Protein AF-A0A3D2F8Z1-F1 (afdb_monomer_lite)

Secondary structure (DSSP, 8-state):
-----HHHHHHTT---SS-----TT-S--

Sequence (29 aa):
MTSSKTILRALAGETLPTPPIWMMRQAGR

Radius of gyration: 11.71 Å; chains: 1; bounding box: 28×25×27 Å

Foldseek 3Di:
DDDDDLVVCVVVVDDDPDHDDDDVCPDDD

Structure (mmCIF, N/CA/C/O backbone):
data_AF-A0A3D2F8Z1-F1
#
_entry.id   AF-A0A3D2F8Z1-F1
#
loop_
_atom_site.group_PDB
_atom_site.id
_atom_site.type_symbol
_atom_site.label_atom_id
_atom_site.label_alt_id
_atom_site.label_comp_id
_atom_site.label_asym_id
_atom_site.label_entity_id
_atom_site.label_seq_id
_atom_site.pdbx_PDB_ins_code
_atom_site.Cartn_x
_atom_site.Cartn_y
_atom_site.Cartn_z
_atom_site.occupancy
_atom_site.B_iso_or_equiv
_atom_site.auth_seq_id
_atom_site.auth_comp_id
_atom_site.auth_asym_id
_atom_site.auth_atom_id
_atom_site.pdbx_PDB_model_num
ATOM 1 N N . MET A 1 1 ? -2.149 23.944 -5.625 1.00 46.41 1 MET A N 1
ATOM 2 C CA . MET A 1 1 ? -2.607 23.025 -4.559 1.00 46.41 1 MET A CA 1
ATOM 3 C C . MET A 1 1 ? -2.037 21.648 -4.847 1.00 46.41 1 MET A C 1
ATOM 5 O O . MET A 1 1 ? -2.267 21.131 -5.932 1.00 46.41 1 MET A O 1
ATOM 9 N N . THR A 1 2 ? -1.236 21.083 -3.949 1.00 54.81 2 THR A N 1
ATOM 10 C CA . THR A 1 2 ? -0.711 19.721 -4.113 1.00 54.81 2 THR A CA 1
ATOM 11 C C . THR A 1 2 ? -1.812 18.723 -3.777 1.00 54.81 2 THR A C 1
ATOM 13 O O . THR A 1 2 ? -2.260 18.675 -2.634 1.00 54.81 2 THR A O 1
ATOM 16 N N . SER A 1 3 ? -2.264 17.950 -4.767 1.00 73.19 3 SER A N 1
ATOM 17 C CA . SER A 1 3 ? -3.181 16.831 -4.526 1.00 73.19 3 SER A CA 1
ATOM 18 C C . SER A 1 3 ? -2.568 15.870 -3.501 1.00 73.19 3 SER A C 1
ATOM 20 O O . SER A 1 3 ? -1.366 15.587 -3.551 1.00 73.19 3 SER A O 1
ATOM 22 N N . SER A 1 4 ? -3.379 15.399 -2.550 1.00 82.62 4 SER A N 1
ATOM 23 C CA . SER A 1 4 ? -2.922 14.482 -1.505 1.00 82.62 4 SER A CA 1
ATOM 24 C C . SER A 1 4 ? -2.522 13.145 -2.129 1.00 82.62 4 SER A C 1
ATOM 26 O O . SER A 1 4 ? -3.328 12.477 -2.779 1.00 82.62 4 SER A O 1
ATOM 28 N N . LYS A 1 5 ? -1.255 12.755 -1.960 1.00 90.75 5 LYS A N 1
ATOM 29 C CA . LYS A 1 5 ? -0.720 11.517 -2.535 1.00 90.75 5 LYS A CA 1
ATOM 30 C C . LYS A 1 5 ? -1.343 10.316 -1.817 1.00 90.75 5 LYS A C 1
ATOM 32 O O . LYS A 1 5 ? -1.066 10.086 -0.644 1.00 90.75 5 LYS A O 1
ATOM 37 N N . THR A 1 6 ? -2.129 9.518 -2.534 1.00 93.69 6 THR A N 1
ATOM 38 C CA . THR A 1 6 ? -2.816 8.318 -2.010 1.00 93.69 6 THR A CA 1
ATOM 39 C C . THR A 1 6 ? -1.864 7.312 -1.367 1.00 93.69 6 THR A C 1
ATOM 41 O O . THR A 1 6 ? -2.221 6.687 -0.373 1.00 93.69 6 THR A O 1
ATOM 44 N N . ILE A 1 7 ? -0.627 7.217 -1.868 1.00 94.12 7 ILE A N 1
ATOM 45 C CA . ILE A 1 7 ? 0.408 6.360 -1.280 1.00 94.12 7 ILE A CA 1
ATOM 46 C C . ILE A 1 7 ? 0.753 6.767 0.160 1.00 94.12 7 ILE A C 1
ATOM 48 O O . ILE A 1 7 ? 0.926 5.906 1.013 1.00 94.12 7 ILE A O 1
ATOM 52 N N . LEU A 1 8 ? 0.798 8.070 0.461 1.00 94.00 8 LEU A N 1
ATOM 53 C CA . LEU A 1 8 ? 1.121 8.552 1.807 1.00 94.00 8 LEU A CA 1
ATOM 54 C C . LEU A 1 8 ? -0.011 8.244 2.789 1.00 94.00 8 LEU A C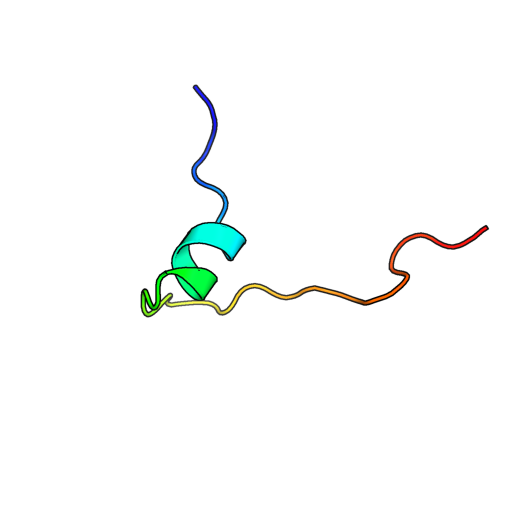 1
ATOM 56 O O . LEU A 1 8 ? 0.250 7.886 3.929 1.00 94.00 8 LEU A O 1
ATOM 60 N N . ARG A 1 9 ? -1.261 8.322 2.326 1.00 9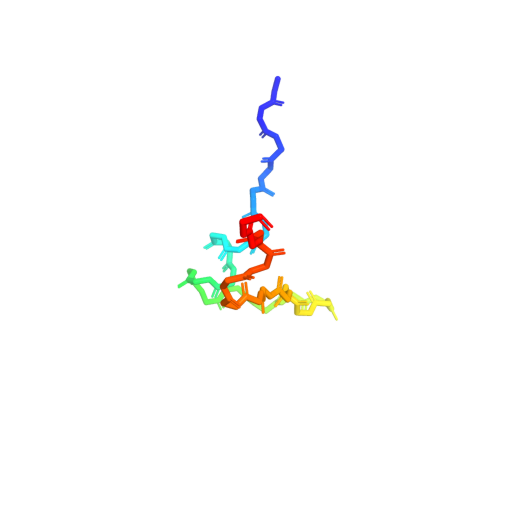4.38 9 ARG A N 1
ATOM 61 C CA . ARG A 1 9 ? -2.454 7.996 3.120 1.00 94.38 9 ARG A CA 1
ATOM 62 C C . ARG A 1 9 ? -2.506 6.514 3.486 1.00 94.38 9 ARG A C 1
ATOM 64 O O . ARG A 1 9 ? -2.727 6.173 4.642 1.00 94.38 9 ARG A O 1
ATOM 71 N N . ALA A 1 10 ? -2.231 5.640 2.518 1.00 94.44 10 ALA A N 1
ATOM 72 C CA . ALA A 1 10 ? -2.156 4.202 2.765 1.00 94.44 10 ALA A CA 1
ATOM 73 C C . ALA A 1 10 ? -1.031 3.847 3.754 1.00 94.44 10 ALA A C 1
ATOM 75 O O . ALA A 1 10 ? -1.247 3.053 4.664 1.00 94.44 10 ALA A O 1
ATOM 76 N N . LEU A 1 11 ? 0.146 4.479 3.632 1.00 94.00 11 LEU A N 1
ATOM 77 C CA . LEU A 1 11 ? 1.255 4.290 4.580 1.00 94.00 11 LEU A CA 1
ATOM 78 C C . LEU A 1 11 ? 0.947 4.829 5.986 1.00 94.00 11 LEU A C 1
ATOM 80 O O . LEU A 1 11 ? 1.479 4.311 6.962 1.00 94.00 11 LEU A O 1
ATOM 84 N N . ALA A 1 12 ? 0.075 5.832 6.098 1.00 95.38 12 ALA A N 1
ATOM 85 C CA . ALA A 1 12 ? -0.434 6.331 7.374 1.00 95.38 12 ALA A CA 1
ATOM 86 C C . ALA A 1 12 ? -1.525 5.431 7.996 1.00 95.38 12 ALA A C 1
ATOM 88 O O . ALA A 1 12 ? -1.996 5.721 9.093 1.00 95.38 12 ALA A O 1
ATOM 89 N N . GLY A 1 13 ? -1.929 4.348 7.318 1.00 95.31 13 GLY A N 1
ATOM 90 C CA . GLY A 1 13 ? -2.923 3.392 7.811 1.00 95.31 13 GLY A CA 1
ATOM 91 C C . GLY A 1 13 ? -4.374 3.734 7.462 1.00 95.31 13 GLY A C 1
ATOM 92 O O . GLY A 1 13 ? -5.289 3.098 7.984 1.00 95.31 13 GLY A O 1
ATOM 93 N N . GLU A 1 14 ? -4.623 4.709 6.583 1.00 96.56 14 GLU A N 1
ATOM 94 C CA . GLU A 1 14 ? -5.984 4.981 6.113 1.00 96.56 14 GLU A CA 1
ATOM 95 C C . GLU A 1 14 ? -6.526 3.819 5.265 1.00 96.56 14 GLU A C 1
ATOM 97 O O . GLU A 1 14 ? -5.863 3.336 4.344 1.00 96.56 14 GLU A O 1
ATOM 102 N N . THR A 1 15 ? -7.777 3.418 5.513 1.00 95.56 15 THR A N 1
ATOM 103 C CA . THR A 1 15 ? -8.494 2.491 4.625 1.00 95.56 15 THR A CA 1
ATOM 104 C C . THR A 1 15 ? -9.027 3.255 3.415 1.00 95.56 15 THR A C 1
ATOM 106 O O . THR A 1 15 ? -9.859 4.152 3.552 1.00 95.56 15 THR A O 1
ATOM 109 N N . LEU A 1 16 ? -8.545 2.907 2.221 1.00 95.31 16 LEU A N 1
ATOM 110 C CA . LEU A 1 16 ? -8.948 3.534 0.961 1.00 95.31 16 LEU A CA 1
ATOM 111 C C . LEU A 1 16 ? -9.904 2.613 0.180 1.00 95.31 16 LEU A C 1
ATOM 113 O O . LEU A 1 16 ? -9.667 1.406 0.159 1.00 95.31 16 LEU A O 1
ATOM 117 N N . PRO A 1 17 ? -10.935 3.149 -0.510 1.00 96.31 17 PRO A N 1
ATOM 118 C CA . PRO A 1 17 ? -11.854 2.336 -1.319 1.00 96.31 17 PRO A CA 1
ATOM 119 C C . PRO A 1 17 ? -11.150 1.545 -2.429 1.00 96.31 17 PRO A C 1
ATOM 121 O O . PRO A 1 17 ? -11.532 0.419 -2.729 1.00 96.31 17 PRO A O 1
ATOM 124 N N . THR A 1 18 ? -10.100 2.137 -3.005 1.00 94.88 18 THR A N 1
ATOM 125 C CA . THR A 1 18 ? -9.205 1.493 -3.969 1.00 94.88 18 THR A CA 1
ATOM 126 C C . THR A 1 18 ? -7.784 1.536 -3.414 1.00 94.88 18 THR A C 1
ATOM 128 O O . THR A 1 18 ? -7.293 2.633 -3.117 1.00 94.88 18 THR A O 1
ATOM 131 N N . PRO A 1 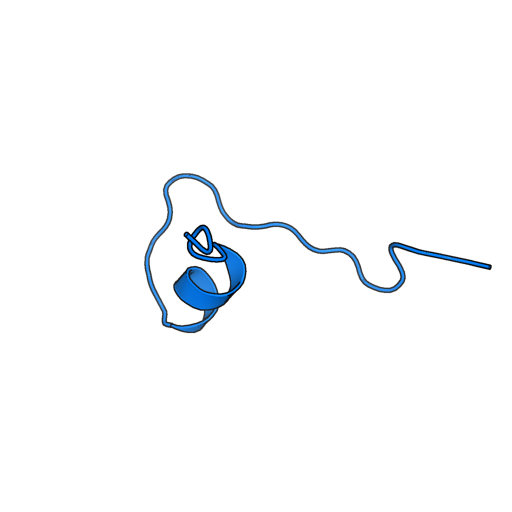19 ? -7.096 0.389 -3.283 1.00 92.19 19 PRO A N 1
ATOM 132 C CA . PRO A 1 19 ? -5.718 0.368 -2.819 1.00 92.19 19 PRO A CA 1
ATOM 133 C C . PRO A 1 19 ? -4.789 0.998 -3.869 1.00 92.19 19 PRO A C 1
ATOM 135 O O . PRO A 1 19 ? -4.964 0.767 -5.070 1.00 92.19 19 PRO A O 1
ATOM 138 N N . PRO A 1 20 ? -3.786 1.792 -3.459 1.00 94.25 20 PRO A N 1
ATOM 139 C CA . PRO A 1 20 ? -2.777 2.280 -4.385 1.00 94.25 20 PRO A CA 1
ATOM 140 C C . PRO A 1 20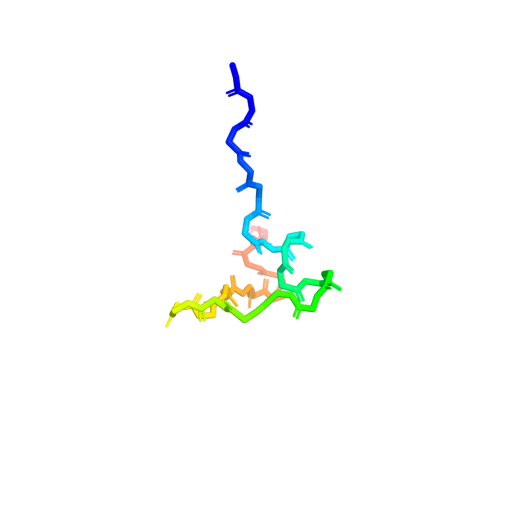 ? -1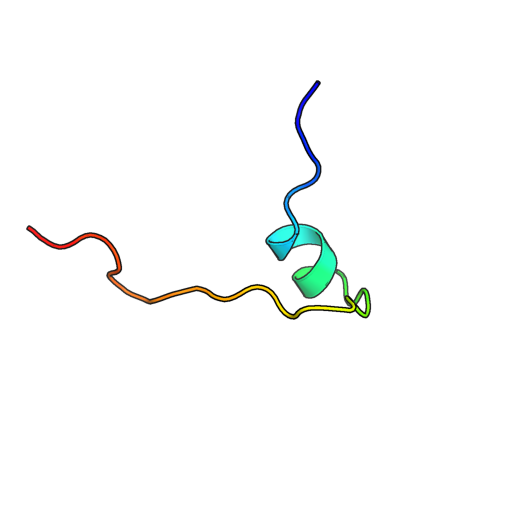.893 1.118 -4.857 1.00 94.25 20 PRO A C 1
ATOM 142 O O . PRO A 1 20 ? -1.511 0.254 -4.070 1.00 94.25 20 PRO A O 1
ATOM 145 N N . ILE A 1 21 ? -1.539 1.122 -6.142 1.00 94.25 21 ILE A N 1
ATOM 146 C CA . ILE A 1 21 ? -0.603 0.170 -6.750 1.00 94.25 21 ILE A CA 1
ATOM 147 C C . ILE A 1 21 ? 0.734 0.865 -7.013 1.00 94.25 21 ILE A C 1
ATOM 149 O O . ILE A 1 21 ? 0.780 2.036 -7.396 1.00 94.25 21 ILE A O 1
ATOM 153 N N . TRP A 1 22 ? 1.827 0.128 -6.838 1.00 93.06 22 TRP A N 1
ATOM 154 C CA . TRP A 1 22 ? 3.147 0.520 -7.317 1.00 93.06 22 TRP A CA 1
ATOM 155 C C . TRP A 1 22 ? 3.864 -0.680 -7.923 1.00 93.06 22 TRP A C 1
ATOM 157 O O . TRP A 1 22 ? 3.554 -1.830 -7.615 1.00 93.06 22 TRP A O 1
ATOM 167 N N . MET A 1 23 ? 4.833 -0.422 -8.791 1.00 95.06 23 MET A N 1
ATOM 168 C CA . MET A 1 23 ? 5.657 -1.477 -9.362 1.00 95.06 23 MET A CA 1
ATOM 169 C C . MET A 1 23 ? 7.126 -1.124 -9.171 1.00 95.06 23 MET A C 1
ATOM 171 O O . MET A 1 23 ? 7.574 -0.022 -9.502 1.00 95.06 23 MET A O 1
ATOM 175 N N . MET A 1 24 ? 7.897 -2.064 -8.622 1.00 95.25 24 MET A N 1
ATOM 176 C CA . MET A 1 24 ? 9.347 -1.910 -8.560 1.00 95.25 24 MET A CA 1
ATOM 177 C C . MET A 1 24 ? 9.904 -1.878 -9.979 1.00 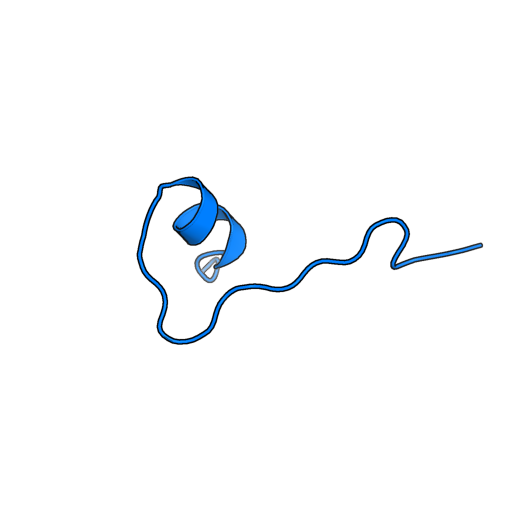95.25 24 MET A C 1
ATOM 179 O O . MET A 1 24 ? 9.520 -2.692 -10.816 1.00 95.25 24 MET A O 1
ATOM 183 N N . ARG A 1 25 ? 10.833 -0.952 -10.240 1.00 94.06 25 ARG A N 1
ATOM 184 C CA . ARG A 1 25 ? 11.450 -0.780 -11.566 1.00 94.06 25 ARG A CA 1
ATOM 185 C C . ARG A 1 25 ? 10.418 -0.534 -12.686 1.00 94.06 25 ARG A C 1
ATOM 187 O O . ARG A 1 25 ? 10.623 -0.976 -13.809 1.00 94.06 25 ARG A O 1
ATOM 194 N N . GLN A 1 26 ? 9.334 0.194 -12.384 1.00 95.69 26 GLN A N 1
ATOM 195 C CA . GLN A 1 26 ? 8.304 0.603 -13.360 1.00 95.69 26 GLN A CA 1
ATOM 196 C C . GLN A 1 26 ? 8.855 1.417 -14.540 1.00 95.69 26 GLN A C 1
ATOM 198 O O . GLN A 1 26 ? 8.286 1.404 -15.625 1.00 95.69 26 GLN A O 1
ATOM 203 N N . ALA A 1 27 ? 9.966 2.118 -14.320 1.00 92.69 27 ALA A N 1
ATOM 204 C CA . ALA A 1 27 ? 10.740 2.760 -15.364 1.00 92.69 27 ALA A CA 1
ATOM 205 C C . ALA A 1 27 ? 12.053 1.984 -15.528 1.00 92.69 27 ALA A C 1
ATOM 207 O O . ALA A 1 27 ? 12.827 1.851 -14.573 1.00 92.69 27 ALA A O 1
ATOM 208 N N . GLY A 1 28 ? 12.250 1.419 -16.719 1.00 93.00 28 GLY A N 1
ATOM 209 C CA . GLY A 1 28 ? 13.470 0.728 -17.132 1.00 93.00 28 GLY A CA 1
ATOM 210 C C . GLY A 1 28 ? 14.433 1.645 -17.886 1.00 93.00 28 GLY A C 1
ATOM 211 O O . GLY A 1 28 ? 14.166 2.838 -18.022 1.00 93.00 28 GLY A O 1
ATOM 212 N N . ARG A 1 29 ? 15.556 1.072 -18.344 1.00 83.19 29 ARG A N 1
ATOM 213 C CA . ARG A 1 29 ? 16.444 1.750 -19.298 1.00 83.19 29 ARG A CA 1
ATOM 214 C C . ARG A 1 29 ? 15.740 1.954 -20.633 1.00 83.19 29 ARG A C 1
ATOM 216 O O . ARG A 1 29 ? 14.986 1.032 -21.014 1.00 83.19 29 ARG A O 1
#

pLDDT: mean 89.81, std 11.77, range [46.41, 96.56]